Protein AF-A0A950ZWD3-F1 (afdb_monomer)

Solvent-accessible surface area (backbone atoms only — not comparable to full-atom values): 9192 Å² total; per-residue (Å²): 134,87,81,76,78,86,59,55,67,54,54,50,50,51,52,52,42,43,74,73,68,46,91,76,87,82,81,89,74,56,71,68,59,50,61,60,38,53,72,47,87,46,58,52,93,76,60,20,66,91,80,80,82,83,85,79,63,83,63,48,75,43,74,93,56,25,45,63,62,39,38,73,93,68,25,39,81,82,68,43,85,37,70,68,44,53,55,37,58,74,44,27,91,82,40,48,71,62,29,49,52,52,40,52,56,48,44,68,72,69,48,66,64,82,88,90,75,86,81,86,64,86,67,88,74,65,93,84,66,74,90,75,74,92,64,65,84,86,128

Structure (mmCIF, N/CA/C/O backbone):
data_AF-A0A950ZWD3-F1
#
_entry.id   AF-A0A950ZWD3-F1
#
loop_
_atom_site.group_PDB
_atom_site.id
_atom_site.type_symbol
_atom_site.label_atom_id
_atom_site.label_alt_id
_atom_site.label_comp_id
_atom_site.label_asym_id
_atom_site.label_entity_id
_atom_site.label_seq_id
_atom_site.pdbx_PDB_ins_code
_atom_site.Cartn_x
_atom_site.Cartn_y
_atom_site.Cartn_z
_atom_site.occupancy
_atom_site.B_iso_or_equiv
_atom_site.auth_seq_id
_atom_site.auth_comp_id
_atom_site.auth_asym_id
_atom_site.auth_atom_id
_atom_site.pdbx_PDB_model_num
ATOM 1 N N . MET A 1 1 ? -9.932 -6.169 -27.515 1.00 34.72 1 MET A N 1
ATOM 2 C CA . MET A 1 1 ? -10.419 -6.447 -26.142 1.00 34.72 1 MET A CA 1
ATOM 3 C C . MET A 1 1 ? -9.861 -5.379 -25.197 1.00 34.72 1 MET A C 1
ATOM 5 O O . MET A 1 1 ? -8.685 -5.426 -24.865 1.00 34.72 1 MET A O 1
ATOM 9 N N . LYS A 1 2 ? -10.641 -4.346 -24.845 1.00 33.62 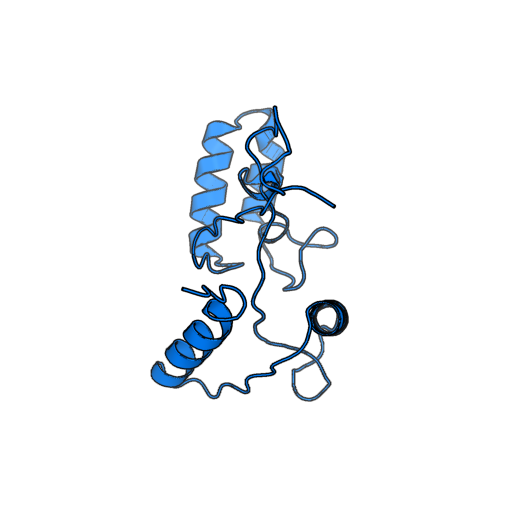2 LYS A N 1
ATOM 10 C CA . LYS A 1 2 ? -10.175 -3.235 -23.991 1.00 33.62 2 LYS A CA 1
ATOM 11 C C . LYS A 1 2 ? -10.141 -3.699 -22.528 1.00 33.62 2 LYS A C 1
ATOM 13 O O . LYS A 1 2 ? -11.165 -3.666 -21.855 1.00 33.62 2 LYS A O 1
ATOM 18 N N . ARG A 1 3 ? -8.988 -4.164 -22.039 1.00 40.78 3 ARG A N 1
ATOM 19 C CA . ARG A 1 3 ? -8.809 -4.496 -20.617 1.00 40.78 3 ARG A CA 1
ATOM 20 C C . ARG A 1 3 ? -8.676 -3.196 -19.819 1.00 40.78 3 ARG A C 1
ATOM 22 O O . ARG A 1 3 ? -7.610 -2.597 -19.768 1.00 40.78 3 ARG A O 1
ATOM 29 N N . ARG A 1 4 ? -9.788 -2.733 -19.242 1.00 36.88 4 ARG A N 1
ATOM 30 C CA . ARG A 1 4 ? -9.807 -1.674 -18.224 1.00 36.88 4 ARG A CA 1
ATOM 31 C C . ARG A 1 4 ? -9.312 -2.277 -16.902 1.00 36.88 4 ARG A C 1
ATOM 33 O O . ARG A 1 4 ? -10.097 -2.885 -16.190 1.00 36.88 4 ARG A O 1
ATOM 40 N N . THR A 1 5 ? -8.023 -2.163 -16.587 1.00 46.53 5 THR A N 1
ATOM 41 C CA . THR A 1 5 ? -7.428 -2.763 -15.368 1.00 46.53 5 THR A CA 1
ATOM 42 C C . THR A 1 5 ? -7.423 -1.862 -14.131 1.00 46.53 5 THR A C 1
ATOM 44 O O . THR A 1 5 ? -7.004 -2.300 -13.069 1.00 46.53 5 THR A O 1
ATOM 47 N N . PHE A 1 6 ? -7.950 -0.641 -14.207 1.00 48.59 6 PHE A N 1
ATOM 48 C CA . PHE A 1 6 ? -8.009 0.287 -13.071 1.00 48.59 6 PHE A CA 1
ATOM 49 C C . PHE A 1 6 ? -9.448 0.806 -12.940 1.00 48.59 6 PHE A C 1
ATOM 51 O O . PHE A 1 6 ? -9.753 1.855 -13.507 1.00 48.59 6 PHE A O 1
ATOM 58 N N . PRO A 1 7 ? -10.392 -0.019 -12.425 1.00 61.19 7 PRO A N 1
ATOM 59 C CA . PRO A 1 7 ? -10.682 -0.079 -10.980 1.00 61.19 7 PRO A CA 1
ATOM 60 C C . PRO A 1 7 ? -11.163 -1.464 -10.472 1.00 61.19 7 PRO A C 1
ATOM 62 O O . PRO A 1 7 ? -11.824 -1.554 -9.437 1.00 61.19 7 PRO A O 1
ATOM 65 N N . ALA A 1 8 ? -10.872 -2.553 -11.193 1.00 66.00 8 ALA A N 1
ATOM 66 C CA . ALA A 1 8 ? -11.448 -3.871 -10.901 1.00 66.00 8 ALA A CA 1
ATOM 67 C C . ALA A 1 8 ? -11.125 -4.384 -9.484 1.00 66.00 8 ALA A C 1
ATOM 69 O O . ALA A 1 8 ? -11.979 -4.992 -8.849 1.00 66.00 8 ALA A O 1
ATOM 70 N N . SER A 1 9 ? -9.928 -4.094 -8.966 1.00 79.38 9 SER A N 1
ATOM 71 C CA . SER A 1 9 ? -9.500 -4.500 -7.620 1.00 79.38 9 SER A CA 1
ATOM 72 C C . SER A 1 9 ? -10.321 -3.848 -6.507 1.00 79.38 9 SER A C 1
ATOM 74 O O . SER A 1 9 ? -10.690 -4.523 -5.552 1.00 79.38 9 SER A O 1
ATOM 76 N N . ALA A 1 10 ? -10.628 -2.553 -6.623 1.00 83.81 10 ALA A N 1
ATOM 77 C CA . ALA A 1 10 ? -11.405 -1.830 -5.619 1.00 83.81 10 ALA A CA 1
ATOM 78 C C . ALA A 1 10 ? -12.861 -2.313 -5.595 1.00 83.81 10 ALA A C 1
ATOM 80 O O . ALA A 1 10 ? -13.403 -2.567 -4.525 1.00 83.81 10 ALA A O 1
ATOM 81 N N . ILE A 1 11 ? -13.456 -2.512 -6.775 1.00 86.44 11 ILE A N 1
ATOM 82 C CA . ILE A 1 11 ? -14.822 -3.034 -6.905 1.00 86.44 11 ILE A CA 1
ATOM 83 C C . ILE A 1 11 ? -14.897 -4.467 -6.365 1.00 86.44 11 ILE A C 1
ATOM 85 O O . ILE A 1 11 ? -15.777 -4.773 -5.565 1.00 86.44 11 ILE A O 1
ATOM 89 N N . ALA A 1 12 ? -13.951 -5.333 -6.740 1.00 88.00 12 ALA A N 1
ATOM 90 C CA . ALA A 1 12 ? -13.894 -6.702 -6.235 1.00 88.00 12 ALA A CA 1
ATOM 91 C C . ALA A 1 12 ? -13.730 -6.742 -4.707 1.00 88.00 12 ALA A C 1
ATOM 93 O O . ALA A 1 12 ? -14.431 -7.498 -4.041 1.00 88.00 12 ALA A O 1
ATOM 94 N N . ALA A 1 13 ? -12.862 -5.896 -4.140 1.00 88.25 13 ALA A N 1
ATOM 95 C CA . ALA A 1 13 ? -12.698 -5.789 -2.692 1.00 88.25 13 ALA A CA 1
ATOM 96 C C . ALA A 1 13 ? -13.999 -5.354 -1.998 1.00 88.25 13 ALA A C 1
ATOM 98 O O . ALA A 1 13 ? -14.388 -5.965 -1.006 1.00 88.25 13 ALA A O 1
ATOM 99 N N . THR A 1 14 ? -14.708 -4.356 -2.538 1.00 90.50 14 THR A N 1
ATOM 100 C CA . THR A 1 14 ? -16.023 -3.938 -2.027 1.00 90.50 14 THR A CA 1
ATOM 101 C C . THR A 1 14 ? -17.024 -5.089 -2.039 1.00 90.50 14 THR A C 1
ATOM 103 O O . THR A 1 14 ? -17.664 -5.331 -1.020 1.00 90.50 14 THR A O 1
ATOM 106 N N . MET A 1 15 ? -17.129 -5.827 -3.148 1.00 91.69 15 MET A N 1
ATOM 107 C CA . MET A 1 15 ? -18.057 -6.958 -3.262 1.00 91.69 15 MET A CA 1
ATOM 108 C C . MET A 1 15 ? -17.746 -8.061 -2.244 1.00 91.69 15 MET A C 1
ATOM 110 O O . MET A 1 15 ? -18.656 -8.559 -1.587 1.00 91.69 15 MET A O 1
ATOM 114 N N . ILE A 1 16 ? -16.468 -8.412 -2.075 1.00 92.94 16 ILE A N 1
ATOM 115 C CA . ILE A 1 16 ? -16.035 -9.432 -1.110 1.00 92.94 16 ILE A CA 1
ATOM 116 C C . ILE A 1 16 ? -16.347 -8.991 0.324 1.00 92.94 16 ILE A C 1
ATOM 118 O O . ILE A 1 16 ? -16.867 -9.780 1.108 1.00 92.94 16 ILE A O 1
ATOM 122 N N . LEU A 1 17 ? -16.075 -7.730 0.670 1.00 93.62 17 LEU A N 1
ATOM 123 C CA . LEU A 1 17 ? -16.373 -7.194 2.000 1.00 93.62 17 LEU A CA 1
ATOM 124 C C . LEU A 1 17 ? -17.882 -7.164 2.276 1.00 93.62 17 LEU A C 1
ATOM 126 O O . LEU A 1 17 ? -18.314 -7.560 3.354 1.00 93.62 17 LEU A O 1
ATOM 130 N N . GLN A 1 18 ? -18.695 -6.761 1.299 1.00 95.00 18 GLN A N 1
ATOM 131 C CA . GLN A 1 18 ? -20.154 -6.802 1.422 1.00 95.00 18 GLN A CA 1
ATOM 132 C C . GLN A 1 18 ? -20.663 -8.239 1.598 1.00 95.00 18 GLN A C 1
ATOM 134 O O . GLN A 1 18 ? -21.498 -8.490 2.464 1.00 95.00 18 GLN A O 1
ATOM 139 N N . GLN A 1 19 ? -20.122 -9.199 0.843 1.00 95.81 19 GLN A N 1
ATOM 140 C CA . GLN A 1 19 ? -20.465 -10.617 0.985 1.00 95.81 19 GLN A CA 1
ATOM 141 C C . GLN A 1 19 ? -20.046 -11.190 2.348 1.00 95.81 19 GLN A C 1
ATOM 143 O O . GLN A 1 19 ? -20.733 -12.053 2.888 1.00 95.81 19 GLN A O 1
ATOM 148 N N . ALA A 1 20 ? -18.955 -10.687 2.927 1.00 96.12 20 ALA A N 1
ATOM 149 C CA . ALA A 1 20 ? -18.522 -11.014 4.282 1.00 96.12 20 ALA A CA 1
ATOM 150 C C . ALA A 1 20 ? -19.352 -10.315 5.384 1.00 96.12 20 ALA A C 1
ATOM 152 O O . ALA A 1 20 ? -19.081 -10.518 6.565 1.00 96.12 20 ALA A O 1
ATOM 153 N N . GLY A 1 21 ? -20.360 -9.511 5.021 1.00 96.25 21 GLY A N 1
ATOM 154 C CA . GLY A 1 21 ? -21.292 -8.873 5.955 1.00 96.25 21 GLY A CA 1
ATOM 155 C C . GLY A 1 21 ? -20.890 -7.473 6.425 1.00 96.25 21 GLY A C 1
ATOM 156 O O . GLY A 1 21 ? -21.525 -6.933 7.330 1.00 96.25 21 GLY A O 1
ATOM 157 N N . PHE A 1 22 ? -19.861 -6.858 5.836 1.00 95.75 22 PHE A N 1
ATOM 158 C CA . PHE A 1 22 ? -19.491 -5.481 6.166 1.00 95.75 22 PHE A CA 1
ATOM 159 C C . PHE A 1 22 ? -20.446 -4.470 5.519 1.00 95.75 22 PHE A C 1
ATOM 161 O O . PHE A 1 22 ? -20.820 -4.597 4.352 1.00 95.75 22 PHE A O 1
ATOM 168 N N . ASN A 1 23 ? -20.768 -3.398 6.249 1.00 94.12 23 ASN A N 1
ATOM 169 C CA . ASN A 1 23 ? -21.408 -2.220 5.669 1.00 94.12 23 ASN A CA 1
ATOM 170 C C . ASN A 1 23 ? -20.348 -1.354 4.968 1.00 94.12 23 ASN A C 1
ATOM 172 O O . ASN A 1 23 ? -19.555 -0.686 5.632 1.00 94.12 23 ASN A O 1
ATOM 176 N N . VAL A 1 24 ? -20.309 -1.397 3.634 1.00 93.06 24 VAL A N 1
ATOM 177 C CA . VAL A 1 24 ? -19.276 -0.725 2.830 1.00 93.06 24 VAL A CA 1
ATOM 178 C C . VAL A 1 24 ? -19.870 0.448 2.057 1.00 93.06 24 VAL A C 1
ATOM 180 O O . VAL A 1 24 ? -20.665 0.245 1.141 1.00 93.06 24 VAL A O 1
ATOM 183 N N . ASP A 1 25 ? -19.413 1.659 2.377 1.00 92.38 25 ASP A N 1
ATOM 184 C CA . ASP A 1 25 ? -19.638 2.863 1.572 1.00 92.38 25 ASP A CA 1
ATOM 185 C C . ASP A 1 25 ? -18.517 3.012 0.530 1.00 92.38 25 ASP A C 1
ATOM 187 O O . ASP A 1 25 ? -17.368 3.330 0.859 1.00 92.38 25 ASP A O 1
ATOM 191 N N . TYR A 1 26 ? -18.826 2.708 -0.733 1.00 91.19 26 TYR A N 1
ATOM 192 C CA . TYR A 1 26 ? -17.851 2.761 -1.820 1.00 91.19 26 TYR A CA 1
ATOM 193 C C . TYR A 1 26 ? -17.796 4.148 -2.460 1.00 91.19 26 TYR A C 1
ATOM 195 O O . TYR A 1 26 ? -18.714 4.570 -3.161 1.00 91.19 26 TYR A O 1
ATOM 203 N N . VAL A 1 27 ? -16.655 4.820 -2.298 1.00 89.88 27 VAL A N 1
ATOM 204 C CA . VAL A 1 27 ? -16.407 6.137 -2.892 1.00 89.88 27 VAL A CA 1
ATOM 205 C C . VAL A 1 27 ? -15.538 6.004 -4.141 1.00 89.88 27 VAL A C 1
ATOM 207 O O . VAL A 1 27 ? -14.320 5.828 -4.060 1.00 89.88 27 VAL A O 1
ATOM 210 N N . ALA A 1 28 ? -16.164 6.129 -5.311 1.00 89.88 28 ALA A N 1
ATOM 211 C CA . ALA A 1 28 ? -15.472 6.191 -6.595 1.00 89.88 28 ALA A CA 1
ATOM 212 C C . ALA A 1 28 ? -14.976 7.620 -6.869 1.00 89.88 28 ALA A C 1
ATOM 214 O O . ALA A 1 28 ? -15.765 8.521 -7.144 1.00 89.88 28 ALA A O 1
ATOM 215 N N . THR A 1 29 ? -13.663 7.838 -6.803 1.00 89.38 29 THR A N 1
ATOM 216 C CA . THR A 1 29 ? -13.048 9.144 -7.086 1.00 89.38 29 THR A CA 1
ATOM 217 C C . THR A 1 29 ? -11.664 8.988 -7.721 1.00 89.38 29 THR A C 1
ATOM 219 O O . THR A 1 29 ? -11.146 7.876 -7.849 1.00 89.38 29 THR A O 1
ATOM 222 N N . ASP A 1 30 ? -11.072 10.093 -8.167 1.00 89.50 30 ASP A N 1
ATOM 223 C CA . ASP A 1 30 ? -9.758 10.107 -8.799 1.00 89.50 30 ASP A CA 1
ATOM 224 C C . ASP A 1 30 ? -8.608 9.986 -7.775 1.00 89.50 30 ASP A C 1
ATOM 226 O O . ASP A 1 30 ? -8.750 10.231 -6.573 1.00 89.50 30 ASP A O 1
ATOM 230 N N . ARG A 1 31 ? -7.417 9.616 -8.259 1.00 84.19 31 ARG A N 1
ATOM 231 C CA . ARG A 1 31 ? -6.243 9.339 -7.414 1.00 84.19 31 ARG A CA 1
ATOM 232 C C . ARG A 1 31 ? -5.715 10.575 -6.675 1.00 84.19 31 ARG A C 1
ATOM 234 O O . ARG A 1 31 ? -5.149 10.414 -5.593 1.00 84.19 31 ARG A O 1
ATOM 241 N N . ARG A 1 32 ? -5.887 11.787 -7.217 1.00 88.31 32 ARG A N 1
ATOM 242 C CA . ARG A 1 32 ? -5.487 13.032 -6.540 1.00 88.31 32 ARG A CA 1
ATOM 243 C C . ARG A 1 32 ? -6.399 13.281 -5.344 1.00 88.31 32 ARG A C 1
ATOM 245 O O . ARG A 1 32 ? -5.888 13.541 -4.257 1.00 88.31 32 ARG A O 1
ATOM 252 N N . THR A 1 33 ? -7.709 13.119 -5.517 1.00 91.06 33 THR A N 1
ATOM 253 C CA . THR A 1 33 ? -8.685 13.244 -4.424 1.00 91.06 33 THR A CA 1
ATOM 254 C C . THR A 1 33 ? -8.441 12.201 -3.330 1.00 91.06 33 THR A C 1
ATOM 256 O O . THR A 1 33 ? -8.386 12.552 -2.151 1.00 91.06 33 THR A O 1
ATOM 259 N N . VAL A 1 34 ? -8.166 10.936 -3.692 1.00 90.50 34 VAL A N 1
ATOM 260 C CA . VAL A 1 34 ? -7.730 9.909 -2.718 1.00 90.50 34 VAL A CA 1
ATOM 261 C C . VAL A 1 34 ? -6.448 10.337 -1.998 1.00 90.50 34 VAL A C 1
ATOM 263 O O . VAL A 1 34 ? -6.344 10.193 -0.782 1.00 90.50 34 VAL A O 1
ATOM 266 N N . GLY A 1 35 ? -5.474 10.882 -2.733 1.00 89.44 35 GLY A N 1
ATOM 267 C CA . GLY A 1 35 ? -4.200 11.349 -2.193 1.00 89.44 35 GLY A CA 1
ATOM 268 C C . GLY A 1 35 ? -4.338 12.450 -1.140 1.00 89.44 35 GLY A C 1
ATOM 269 O O . GLY A 1 35 ? -3.586 12.439 -0.169 1.00 89.44 35 GLY A O 1
ATOM 270 N N . GLN A 1 36 ? -5.306 13.354 -1.303 1.00 90.56 36 GLN A N 1
ATOM 271 C CA . GLN A 1 36 ? -5.631 14.386 -0.315 1.00 90.56 36 GLN A CA 1
ATOM 272 C C . GLN A 1 36 ? -6.414 13.810 0.865 1.00 90.56 36 GLN A C 1
ATOM 274 O O . GLN A 1 36 ? -6.066 14.070 2.010 1.00 90.56 36 GLN A O 1
ATOM 279 N N . ARG A 1 37 ? -7.433 12.984 0.606 1.00 91.06 37 ARG A N 1
ATOM 280 C CA . ARG A 1 37 ? -8.273 12.399 1.659 1.00 91.06 37 ARG A CA 1
ATOM 281 C C . ARG A 1 37 ? -7.481 11.499 2.605 1.00 91.06 37 ARG A C 1
ATOM 283 O O . ARG A 1 37 ? -7.713 11.516 3.811 1.00 91.06 37 ARG A O 1
ATOM 290 N N . ARG A 1 38 ? -6.520 10.736 2.070 1.00 90.25 38 ARG A N 1
ATOM 291 C CA . ARG A 1 38 ? -5.766 9.752 2.855 1.00 90.25 38 ARG A CA 1
ATOM 292 C C . ARG A 1 38 ? -4.864 10.362 3.936 1.00 90.25 38 ARG A C 1
ATOM 294 O O . ARG A 1 38 ? -4.381 9.631 4.792 1.00 90.25 38 ARG A O 1
ATOM 301 N N . THR A 1 39 ? -4.619 11.674 3.914 1.00 89.25 39 THR A N 1
ATOM 302 C CA . THR A 1 39 ? -3.831 12.352 4.957 1.00 89.25 39 THR A CA 1
ATOM 303 C C . THR A 1 39 ? -4.632 12.593 6.238 1.00 89.25 39 THR A C 1
ATOM 305 O O . THR A 1 39 ? -4.026 12.714 7.303 1.00 89.25 39 THR A O 1
ATOM 308 N N . SER A 1 40 ? -5.970 12.627 6.163 1.00 89.94 40 SER A N 1
ATOM 309 C CA . SER A 1 40 ? -6.830 12.814 7.335 1.00 89.94 40 SER A CA 1
ATOM 310 C C . SER A 1 40 ? -6.884 11.544 8.186 1.00 89.94 40 SER A C 1
ATOM 312 O O . SER A 1 40 ? -7.135 10.450 7.675 1.00 89.94 40 SER A O 1
ATOM 314 N N . LYS A 1 41 ? -6.672 11.724 9.496 1.00 88.88 41 LYS A N 1
ATOM 315 C CA . LYS A 1 41 ? -6.833 10.704 10.547 1.00 88.88 41 LYS A CA 1
ATOM 316 C C . LYS A 1 41 ? -8.220 10.731 11.194 1.00 88.88 41 LYS A C 1
ATOM 318 O O . LYS A 1 41 ? -8.445 10.027 12.175 1.00 88.88 41 LYS A O 1
ATOM 323 N N . ASP A 1 42 ? -9.115 11.584 10.706 1.00 91.38 42 ASP A N 1
ATOM 324 C CA . ASP A 1 42 ? -10.446 11.721 11.281 1.00 91.38 42 ASP A CA 1
ATOM 325 C C . ASP A 1 42 ? -11.300 10.472 11.011 1.00 91.38 42 ASP A C 1
ATOM 327 O O . ASP A 1 42 ? -10.988 9.665 10.132 1.00 91.38 42 ASP A O 1
ATOM 331 N N . PRO A 1 43 ? -12.420 10.291 11.729 1.00 89.44 43 PRO A N 1
ATOM 332 C CA . PRO A 1 43 ? -13.410 9.284 11.371 1.00 89.44 43 PRO A CA 1
ATOM 333 C C . PRO A 1 43 ? -13.967 9.507 9.958 1.00 89.44 43 PRO A C 1
ATOM 335 O O . PRO A 1 43 ? -14.056 10.643 9.485 1.00 89.44 43 PRO A O 1
ATOM 338 N N . ALA A 1 44 ? -14.439 8.439 9.307 1.00 87.62 44 ALA A N 1
ATOM 339 C CA . ALA A 1 44 ? -14.983 8.512 7.946 1.00 87.62 44 ALA A CA 1
ATOM 340 C C . ALA A 1 44 ? -16.104 9.557 7.783 1.00 87.62 44 ALA A C 1
ATOM 342 O O . ALA A 1 44 ? -16.141 10.263 6.777 1.00 87.62 44 ALA A O 1
ATOM 343 N N . VAL A 1 45 ? -16.946 9.733 8.808 1.00 87.81 45 VAL A N 1
ATOM 344 C CA . VAL A 1 45 ? -18.052 10.713 8.833 1.00 87.81 45 VAL A CA 1
ATOM 345 C C . VAL A 1 45 ? -17.562 12.169 8.739 1.00 87.81 45 VAL A C 1
ATOM 347 O O . VAL A 1 45 ? -18.310 13.049 8.328 1.00 87.81 45 VAL A O 1
ATOM 350 N N . LYS A 1 46 ? -16.298 12.438 9.088 1.00 90.75 46 LYS A N 1
ATOM 351 C CA . LYS A 1 46 ? -15.658 13.764 9.024 1.00 90.75 46 LYS A CA 1
ATOM 352 C C . LYS A 1 46 ? -14.683 13.902 7.848 1.00 90.75 46 LYS A C 1
ATOM 354 O O . LYS A 1 46 ? -13.819 14.769 7.859 1.00 90.75 46 LYS A O 1
ATOM 359 N N . GLY A 1 47 ? -14.804 13.045 6.834 1.00 85.62 47 GLY A N 1
ATOM 360 C CA . GLY A 1 47 ? -13.932 13.067 5.656 1.00 85.62 47 GLY A CA 1
ATOM 361 C C . GLY A 1 47 ? -12.707 12.157 5.755 1.00 85.62 47 GLY A C 1
ATOM 362 O O . GLY A 1 47 ? -11.939 12.077 4.798 1.00 85.62 47 GLY A O 1
ATOM 363 N N . GLY A 1 48 ? -12.554 11.409 6.850 1.00 90.81 48 GLY A N 1
ATOM 364 C CA . GLY A 1 48 ? -11.564 10.342 6.952 1.00 90.81 48 GLY A CA 1
ATOM 365 C C . GLY A 1 48 ? -11.884 9.127 6.083 1.00 90.81 48 GLY A C 1
ATOM 366 O O . GLY A 1 48 ? -12.739 9.166 5.189 1.00 90.81 48 GLY A O 1
ATOM 367 N N . TRP A 1 49 ? -11.201 8.019 6.343 1.00 92.81 49 TRP A N 1
ATOM 368 C CA . TRP A 1 49 ? -11.301 6.796 5.549 1.00 92.81 49 TRP A CA 1
ATOM 369 C C . TRP A 1 49 ? -10.937 5.564 6.388 1.00 92.81 49 TRP A C 1
ATOM 371 O O . TRP A 1 49 ? -10.282 5.676 7.421 1.00 92.81 49 TRP A O 1
ATOM 381 N N . HIS A 1 50 ? -11.369 4.387 5.929 1.00 90.69 50 HIS A N 1
ATOM 382 C CA . HIS A 1 50 ? -11.034 3.100 6.553 1.00 90.69 50 HIS A CA 1
ATOM 383 C C . HIS A 1 50 ? -10.149 2.239 5.654 1.00 90.69 50 HIS A C 1
ATOM 385 O O . HIS A 1 50 ? -9.186 1.639 6.116 1.00 90.69 50 HIS A O 1
ATOM 391 N N . LEU A 1 51 ? -10.463 2.194 4.357 1.00 90.31 51 LEU A N 1
ATOM 392 C CA . LEU A 1 51 ? -9.759 1.391 3.364 1.00 90.31 51 LEU A CA 1
ATOM 393 C C . LEU A 1 51 ? -9.610 2.197 2.074 1.00 90.31 51 LEU A C 1
ATOM 395 O O . LEU A 1 51 ? -10.515 2.933 1.682 1.00 90.31 51 LEU A O 1
ATOM 399 N N . TY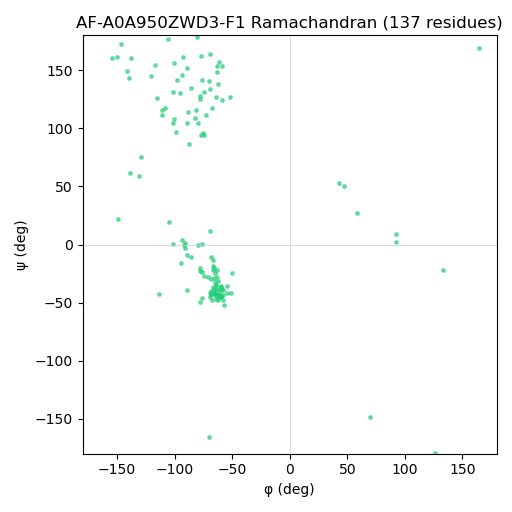R A 1 52 ? -8.479 2.036 1.393 1.00 89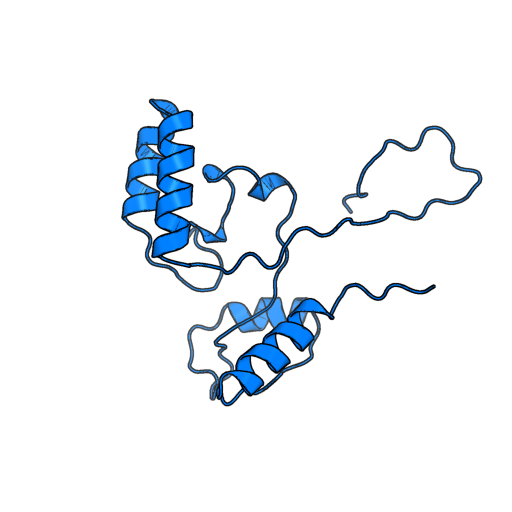.81 52 TYR A N 1
ATOM 400 C CA . TYR A 1 52 ? -8.282 2.541 0.037 1.00 89.81 52 TYR A CA 1
ATOM 401 C C . TYR A 1 52 ? -7.474 1.538 -0.774 1.00 89.81 52 TYR A C 1
ATOM 403 O O . TYR A 1 52 ? -6.632 0.812 -0.248 1.00 89.81 52 TYR A O 1
ATOM 411 N N . ASN A 1 53 ? -7.727 1.502 -2.079 1.00 87.94 53 ASN A N 1
ATOM 412 C CA . ASN A 1 53 ? -6.922 0.705 -2.985 1.00 87.94 53 ASN A CA 1
ATOM 413 C C . ASN A 1 53 ? -5.692 1.501 -3.428 1.00 87.94 53 ASN A C 1
ATOM 415 O O . ASN A 1 53 ? -5.793 2.669 -3.813 1.00 87.94 53 ASN A O 1
ATOM 419 N N . ASN A 1 54 ? -4.532 0.852 -3.413 1.00 84.75 54 ASN A N 1
ATOM 420 C CA . ASN A 1 54 ? -3.302 1.422 -3.928 1.00 84.75 54 ASN A CA 1
ATOM 421 C C . ASN A 1 54 ? -2.515 0.385 -4.732 1.00 84.75 54 ASN A C 1
ATOM 423 O O . ASN A 1 54 ? -2.700 -0.818 -4.582 1.00 84.75 54 ASN A O 1
ATOM 427 N N . PHE A 1 55 ? -1.606 0.884 -5.562 1.00 82.12 55 PHE A N 1
ATOM 428 C CA . PHE A 1 55 ? -0.539 0.106 -6.169 1.00 82.12 55 PHE A CA 1
ATOM 429 C C . PHE A 1 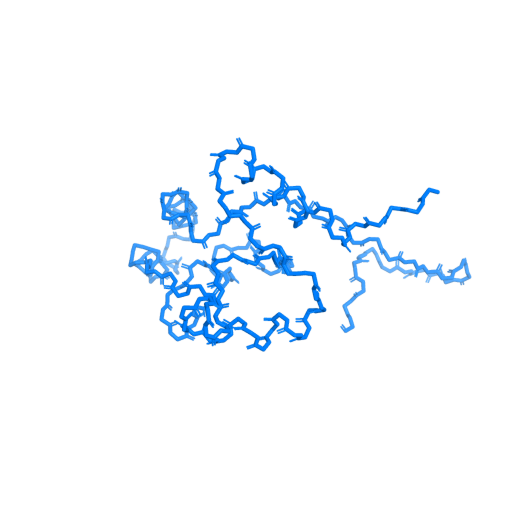55 ? 0.799 0.711 -5.749 1.00 82.12 55 PHE A C 1
ATOM 431 O O . PHE A 1 55 ? 0.917 1.931 -5.581 1.00 82.12 55 PHE A O 1
ATOM 438 N N . THR A 1 56 ? 1.793 -0.145 -5.564 1.00 77.81 56 THR A N 1
ATOM 439 C CA . THR A 1 56 ? 3.182 0.233 -5.315 1.00 77.81 56 THR A CA 1
ATOM 440 C C . THR A 1 56 ? 3.992 0.100 -6.600 1.00 77.81 56 THR A C 1
ATOM 442 O O . THR A 1 56 ? 3.597 -0.589 -7.545 1.00 77.81 56 THR A O 1
ATOM 445 N N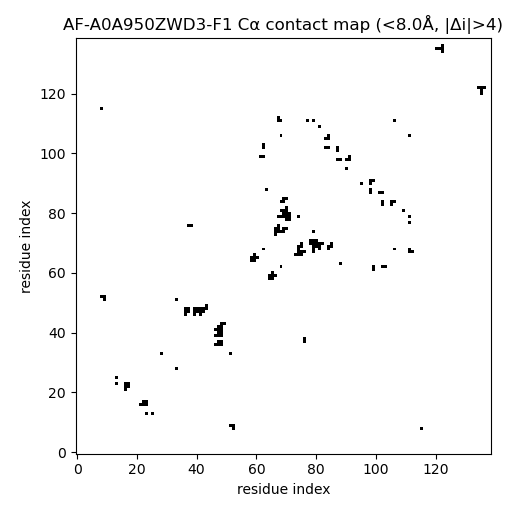 . ASP A 1 57 ? 5.096 0.833 -6.680 1.00 75.44 57 ASP A N 1
ATOM 446 C CA . ASP A 1 57 ? 6.038 0.706 -7.784 1.00 75.44 57 ASP A CA 1
ATOM 447 C C . ASP A 1 57 ? 6.973 -0.504 -7.588 1.00 75.44 57 ASP A C 1
ATOM 449 O O . ASP A 1 57 ? 6.902 -1.239 -6.602 1.00 75.44 57 ASP A O 1
ATOM 453 N N . GLY A 1 58 ? 7.863 -0.723 -8.557 1.00 69.50 58 GLY A N 1
ATOM 454 C CA . GLY A 1 58 ? 8.816 -1.832 -8.519 1.00 69.50 58 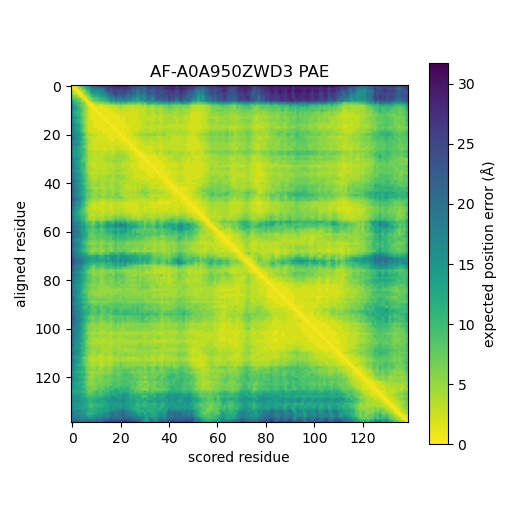GLY A CA 1
ATOM 455 C C . GLY A 1 58 ? 9.894 -1.713 -7.437 1.00 69.50 58 GLY A C 1
ATOM 456 O O . GLY A 1 58 ? 10.598 -2.700 -7.212 1.00 69.50 58 GLY A O 1
ATOM 457 N N . MET A 1 59 ? 10.034 -0.557 -6.777 1.00 69.12 59 MET A N 1
ATOM 458 C CA . MET A 1 59 ? 10.962 -0.382 -5.658 1.00 69.12 59 MET A CA 1
ATOM 459 C C . MET A 1 59 ? 10.427 -1.055 -4.406 1.00 69.12 59 MET A C 1
ATOM 461 O O . MET A 1 59 ? 11.220 -1.573 -3.637 1.00 69.12 59 MET A O 1
ATOM 465 N N . ALA A 1 60 ? 9.113 -1.200 -4.247 1.00 75.25 60 ALA A N 1
ATOM 466 C CA . ALA A 1 60 ? 8.510 -1.930 -3.131 1.00 75.25 60 ALA A CA 1
ATOM 467 C C . ALA A 1 60 ? 8.735 -3.462 -3.175 1.00 75.25 60 ALA A C 1
ATOM 469 O O . ALA A 1 60 ? 8.099 -4.197 -2.430 1.00 75.25 60 ALA A O 1
ATOM 470 N N . ARG A 1 61 ? 9.615 -3.978 -4.045 1.00 75.06 61 ARG A N 1
ATOM 471 C CA . ARG A 1 61 ? 9.949 -5.413 -4.102 1.00 75.06 61 ARG A CA 1
ATOM 472 C C . ARG A 1 61 ? 10.870 -5.871 -2.973 1.00 75.06 61 ARG A C 1
ATOM 474 O O . ARG A 1 61 ? 10.865 -7.055 -2.655 1.00 75.06 61 ARG A O 1
ATOM 481 N N . ALA A 1 62 ? 11.643 -4.963 -2.380 1.00 80.88 62 ALA A N 1
ATOM 482 C CA . ALA A 1 62 ? 12.437 -5.263 -1.197 1.00 80.88 62 ALA A CA 1
ATOM 483 C C . ALA A 1 62 ? 11.691 -4.804 0.071 1.00 80.88 62 ALA A C 1
ATOM 485 O O . ALA A 1 62 ? 11.086 -3.729 0.057 1.00 80.88 62 ALA A O 1
ATOM 486 N N . PRO A 1 63 ? 11.749 -5.568 1.181 1.00 81.38 63 PRO A N 1
ATOM 487 C CA . PRO A 1 63 ? 11.103 -5.180 2.437 1.00 81.38 63 PRO A CA 1
ATOM 488 C C . PRO A 1 63 ? 11.522 -3.782 2.919 1.00 81.38 63 PRO A C 1
ATOM 490 O O . PRO A 1 63 ? 10.676 -2.970 3.289 1.00 81.38 63 PRO A O 1
ATOM 493 N N . MET A 1 64 ? 12.814 -3.458 2.801 1.00 82.44 64 MET A N 1
ATOM 494 C CA . MET A 1 64 ? 13.376 -2.174 3.242 1.00 82.44 64 MET A CA 1
ATOM 495 C C . MET A 1 64 ? 12.858 -0.955 2.477 1.00 82.44 64 MET A C 1
ATOM 497 O O . MET A 1 64 ? 12.869 0.157 2.984 1.00 82.44 64 MET A O 1
ATOM 501 N N . THR A 1 65 ? 12.396 -1.124 1.247 1.00 82.31 65 THR A N 1
ATOM 502 C CA . THR A 1 65 ? 11.892 -0.017 0.421 1.00 82.31 65 THR A CA 1
ATOM 503 C C . THR A 1 65 ? 10.365 0.027 0.398 1.00 82.31 65 THR A C 1
ATOM 505 O O . THR A 1 65 ? 9.768 0.893 -0.243 1.00 82.31 65 THR A O 1
ATOM 508 N N . HIS A 1 66 ? 9.697 -0.886 1.108 1.00 84.88 66 HIS A N 1
ATOM 509 C CA . HIS A 1 66 ? 8.247 -0.999 1.104 1.00 84.88 66 HIS A CA 1
ATOM 510 C C . HIS A 1 66 ? 7.599 -0.091 2.160 1.00 84.88 66 HIS A C 1
ATOM 512 O O . HIS A 1 66 ? 7.257 -0.543 3.249 1.00 84.88 66 HIS A O 1
ATOM 518 N N . ALA A 1 67 ? 7.335 1.175 1.820 1.00 81.31 67 ALA A N 1
ATOM 519 C CA . ALA A 1 67 ? 6.818 2.208 2.739 1.00 81.31 67 ALA A CA 1
ATOM 520 C C . ALA A 1 67 ? 5.571 1.829 3.580 1.00 81.31 67 ALA A C 1
ATOM 522 O O . ALA A 1 67 ? 5.355 2.392 4.648 1.00 81.31 67 ALA A O 1
ATOM 523 N N . HIS A 1 68 ? 4.747 0.869 3.137 1.00 82.19 68 HIS A N 1
ATOM 524 C CA . HIS A 1 68 ? 3.583 0.391 3.912 1.00 82.19 68 HIS A CA 1
ATOM 525 C C . HIS A 1 68 ? 3.922 -0.613 5.027 1.00 82.19 68 HIS A C 1
ATOM 527 O O . HIS A 1 68 ? 3.012 -1.086 5.695 1.00 82.19 68 HIS A O 1
ATOM 533 N N . LEU A 1 69 ? 5.193 -0.982 5.211 1.00 84.12 69 LEU A N 1
ATOM 534 C CA . LEU A 1 69 ? 5.650 -1.812 6.337 1.00 84.12 69 LEU A CA 1
ATOM 535 C C . LEU A 1 69 ? 6.156 -0.976 7.524 1.00 84.12 69 LEU A C 1
ATOM 537 O O . LEU A 1 69 ? 6.301 -1.490 8.632 1.00 84.12 69 LEU A O 1
ATOM 541 N N . TRP A 1 70 ? 6.428 0.306 7.289 1.00 81.19 70 TRP A N 1
ATOM 542 C CA . TRP A 1 70 ? 7.082 1.201 8.239 1.00 81.19 70 TRP A CA 1
ATOM 543 C C . TRP A 1 70 ? 6.067 1.897 9.144 1.00 81.19 70 TRP A C 1
ATOM 545 O O . TRP A 1 70 ? 4.939 2.157 8.720 1.00 81.19 70 TRP A O 1
ATOM 555 N N . ALA A 1 71 ? 6.492 2.257 10.356 1.00 82.00 71 ALA A N 1
ATOM 556 C CA . ALA A 1 71 ? 5.716 3.055 11.298 1.00 82.00 71 ALA A CA 1
ATOM 557 C C . ALA A 1 71 ? 6.244 4.504 11.406 1.00 82.00 71 ALA A C 1
ATOM 559 O O . ALA A 1 71 ? 7.203 4.918 10.748 1.00 82.00 71 ALA A O 1
ATOM 560 N N . GLY A 1 72 ? 5.552 5.324 12.203 1.00 74.56 72 GLY A N 1
ATOM 561 C CA . GLY A 1 72 ? 5.967 6.699 12.496 1.00 74.56 72 GLY A CA 1
ATOM 562 C C . GLY A 1 72 ? 5.856 7.667 11.310 1.00 74.56 72 GLY A C 1
ATOM 563 O O . GLY A 1 72 ? 4.955 7.564 10.479 1.00 74.56 72 GLY A O 1
ATOM 564 N N . ALA A 1 73 ? 6.752 8.659 11.258 1.00 67.81 73 ALA A N 1
ATOM 565 C CA . ALA A 1 73 ? 6.733 9.728 10.249 1.00 67.81 73 ALA A CA 1
ATOM 566 C C . ALA A 1 73 ? 7.023 9.235 8.818 1.00 67.81 73 ALA A C 1
ATOM 568 O O . ALA A 1 73 ? 6.619 9.884 7.856 1.00 67.81 73 ALA A O 1
ATOM 569 N N . ASN A 1 74 ? 7.679 8.079 8.689 1.00 66.56 74 ASN A N 1
ATOM 570 C CA . ASN A 1 74 ? 8.009 7.453 7.407 1.00 66.56 74 ASN A CA 1
ATOM 571 C C . ASN A 1 74 ? 6.918 6.486 6.919 1.00 66.56 74 ASN A C 1
ATOM 573 O O . ASN A 1 74 ? 7.038 5.920 5.832 1.00 66.56 74 ASN A O 1
ATOM 577 N N . ALA A 1 75 ? 5.860 6.284 7.709 1.00 74.88 75 ALA A N 1
ATOM 578 C CA . ALA A 1 75 ? 4.781 5.380 7.359 1.00 74.88 75 ALA A CA 1
ATOM 579 C C . ALA A 1 75 ? 3.937 5.920 6.204 1.00 74.88 75 ALA A C 1
ATOM 581 O O . ALA A 1 75 ? 3.563 7.098 6.156 1.00 74.88 75 ALA A O 1
ATOM 582 N N . ALA A 1 76 ? 3.535 5.018 5.313 1.00 78.25 76 ALA A N 1
ATOM 583 C CA . ALA A 1 76 ? 2.451 5.311 4.393 1.00 78.25 76 ALA A CA 1
ATOM 584 C C . ALA A 1 76 ? 1.130 5.603 5.153 1.00 78.25 76 ALA A C 1
ATOM 586 O O . ALA A 1 76 ? 0.944 5.169 6.297 1.00 78.25 76 ALA A O 1
ATOM 587 N N . PRO A 1 77 ? 0.178 6.322 4.526 1.00 85.00 77 PRO A N 1
ATOM 588 C CA . PRO A 1 77 ? -1.148 6.544 5.098 1.00 85.00 77 PRO A CA 1
ATOM 589 C C . PRO A 1 77 ? -1.815 5.232 5.523 1.00 85.00 77 PRO A C 1
ATOM 591 O O . PRO A 1 77 ? -1.909 4.306 4.716 1.00 85.00 77 PRO A O 1
ATOM 594 N N . GLY A 1 78 ? -2.267 5.184 6.779 1.00 82.94 78 GLY A N 1
ATOM 595 C CA . GLY A 1 78 ? -2.699 3.968 7.482 1.00 82.94 78 GLY A CA 1
ATOM 596 C C . GLY A 1 78 ? -2.099 3.857 8.886 1.00 82.94 78 GLY A C 1
ATOM 597 O O . GLY A 1 78 ? -2.690 3.222 9.750 1.00 82.94 78 GLY A O 1
ATOM 598 N N . TRP A 1 79 ? -0.977 4.547 9.130 1.00 84.12 79 TRP A N 1
ATOM 599 C CA . TRP A 1 79 ? -0.324 4.673 10.444 1.00 84.12 79 TRP A CA 1
ATOM 600 C C . TRP A 1 79 ? -0.169 3.340 11.197 1.00 84.12 79 TRP A C 1
ATOM 602 O O . TRP A 1 79 ? -0.555 3.258 12.368 1.00 84.12 79 TRP A O 1
ATOM 612 N N . PRO A 1 80 ? 0.383 2.295 10.550 1.00 82.44 80 PRO A N 1
ATOM 613 C CA . PRO A 1 80 ? 0.622 1.029 11.219 1.00 82.44 80 PRO A CA 1
ATOM 614 C C . PRO A 1 80 ? 1.640 1.210 12.354 1.00 82.44 80 PRO A C 1
ATOM 616 O O . PRO A 1 80 ? 2.479 2.115 12.339 1.00 82.44 80 PRO A O 1
ATOM 619 N N . LYS A 1 81 ? 1.556 0.334 13.354 1.00 85.31 81 LYS A N 1
ATOM 620 C CA . LYS A 1 81 ? 2.548 0.213 14.426 1.00 85.31 81 LYS A CA 1
ATOM 621 C C . LYS A 1 81 ? 3.270 -1.115 14.232 1.00 85.31 81 LYS A C 1
ATOM 623 O O . LYS A 1 81 ? 2.647 -2.153 14.413 1.00 85.31 81 LYS A O 1
ATOM 628 N N . THR A 1 82 ? 4.546 -1.078 13.861 1.00 87.19 82 THR A N 1
ATOM 629 C CA . THR A 1 82 ? 5.308 -2.269 13.445 1.00 87.19 82 THR A CA 1
ATOM 630 C C . THR A 1 82 ? 6.663 -2.373 14.166 1.00 87.19 82 THR A C 1
ATOM 632 O O . THR A 1 82 ? 7.708 -2.421 13.519 1.00 87.19 82 THR A O 1
ATOM 635 N N . PRO A 1 83 ? 6.685 -2.444 15.514 1.00 89.06 83 PRO A N 1
ATOM 636 C CA . PRO A 1 83 ? 7.928 -2.381 16.297 1.00 89.06 83 PRO A CA 1
ATOM 637 C C . PRO A 1 83 ? 8.924 -3.496 15.943 1.00 89.06 83 PRO A C 1
ATOM 639 O O . PRO A 1 83 ? 10.119 -3.253 15.830 1.00 89.06 83 PRO A O 1
ATOM 642 N N . ARG A 1 84 ? 8.433 -4.713 15.675 1.00 90.62 84 ARG A N 1
ATOM 643 C CA . ARG A 1 84 ? 9.275 -5.846 15.256 1.00 90.62 84 ARG A CA 1
ATOM 644 C C . ARG A 1 84 ? 9.928 -5.629 13.892 1.00 90.62 84 ARG A C 1
ATOM 646 O O . ARG A 1 84 ? 11.083 -5.984 13.699 1.00 90.62 84 ARG A O 1
ATOM 653 N N . ILE A 1 85 ? 9.207 -5.024 12.947 1.00 89.81 85 ILE A N 1
ATOM 654 C CA . ILE A 1 85 ? 9.758 -4.708 11.622 1.00 89.81 85 ILE A CA 1
ATOM 655 C C . ILE A 1 85 ? 10.860 -3.651 11.749 1.00 89.81 85 ILE A C 1
ATOM 657 O O . ILE A 1 85 ? 11.869 -3.742 11.050 1.00 89.81 85 ILE A O 1
ATOM 661 N N . GLU A 1 86 ? 10.707 -2.683 12.655 1.00 88.56 86 GLU A N 1
ATOM 662 C CA . GLU A 1 86 ? 11.741 -1.682 12.943 1.00 88.56 86 GLU A CA 1
ATOM 663 C C . GLU A 1 86 ? 12.997 -2.312 13.572 1.00 88.56 86 GLU A C 1
ATOM 665 O O . GLU A 1 86 ? 14.107 -1.982 13.152 1.00 88.56 86 GLU A O 1
ATOM 670 N N . GLU A 1 87 ? 12.838 -3.268 14.498 1.00 90.69 87 GLU A N 1
ATOM 671 C CA . GLU A 1 87 ? 13.947 -4.046 15.080 1.00 90.69 87 GLU A CA 1
ATOM 672 C C . GLU A 1 87 ? 14.750 -4.781 13.992 1.00 90.69 87 GLU A C 1
ATOM 674 O O . GLU A 1 87 ? 15.962 -4.592 13.879 1.00 90.69 87 GLU A O 1
ATOM 679 N N . PHE A 1 88 ? 14.080 -5.544 13.122 1.00 90.62 88 PHE A N 1
ATOM 680 C CA . PHE A 1 88 ? 14.744 -6.247 12.015 1.00 90.62 88 PHE A CA 1
ATOM 681 C C . PHE A 1 88 ? 15.379 -5.282 11.006 1.00 90.62 88 PHE A C 1
ATOM 683 O O . PHE A 1 88 ? 16.448 -5.548 10.461 1.00 90.62 88 PHE A O 1
ATOM 690 N N . SER A 1 89 ? 14.755 -4.126 10.775 1.00 85.56 89 SER A N 1
ATOM 691 C CA . SER A 1 89 ? 15.308 -3.096 9.889 1.00 85.56 89 SER A CA 1
ATOM 692 C C . SER A 1 89 ? 16.626 -2.528 10.427 1.00 85.56 89 SER A C 1
ATOM 694 O O . SER A 1 89 ? 17.528 -2.236 9.641 1.00 85.56 89 SER A O 1
ATOM 696 N N . ALA A 1 90 ? 16.776 -2.409 11.751 1.00 89.19 90 ALA A N 1
ATOM 697 C CA . ALA A 1 90 ? 18.025 -1.978 12.381 1.00 89.19 90 ALA A CA 1
ATOM 698 C C . ALA A 1 90 ? 19.154 -3.019 12.234 1.00 89.19 90 ALA A C 1
ATOM 700 O O . ALA A 1 90 ? 20.330 -2.657 12.151 1.00 89.19 90 ALA A O 1
ATOM 701 N N . GLU A 1 91 ? 18.812 -4.306 12.158 1.00 91.06 91 GLU A N 1
ATOM 702 C CA . GLU A 1 91 ? 19.764 -5.411 11.981 1.00 91.06 91 GLU A CA 1
ATOM 703 C C . GLU A 1 91 ? 20.051 -5.756 10.513 1.00 91.06 91 GLU A C 1
ATOM 705 O O . GLU A 1 91 ? 20.998 -6.497 10.225 1.00 91.06 91 GLU A O 1
ATOM 710 N N . TRP A 1 92 ? 19.300 -5.167 9.579 1.00 88.69 92 TRP A N 1
ATOM 711 C CA . TRP A 1 92 ? 19.343 -5.480 8.151 1.00 88.69 92 TRP A CA 1
ATOM 712 C C . TRP A 1 92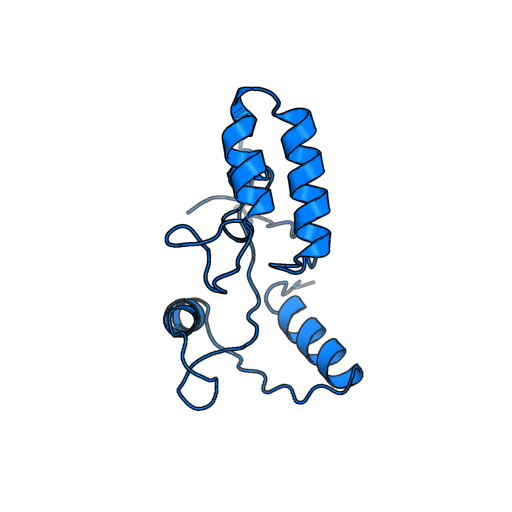 ? 20.751 -5.455 7.552 1.00 88.69 92 TRP A C 1
ATOM 714 O O . TRP A 1 92 ? 21.112 -6.334 6.776 1.00 88.69 92 TRP A O 1
ATOM 724 N N . VAL A 1 93 ? 21.575 -4.466 7.920 1.00 90.56 93 VAL A N 1
ATOM 725 C CA . VAL A 1 93 ? 22.949 -4.329 7.396 1.00 90.56 93 VAL A CA 1
ATOM 726 C C . VAL A 1 93 ? 23.828 -5.524 7.785 1.00 90.56 93 VAL A C 1
ATOM 728 O O . VAL A 1 93 ? 24.766 -5.855 7.066 1.00 90.56 93 VAL A O 1
ATOM 731 N N . ARG A 1 94 ? 23.530 -6.183 8.911 1.00 93.25 94 ARG A N 1
ATOM 732 C CA . ARG A 1 94 ? 24.287 -7.338 9.409 1.00 93.25 94 ARG A CA 1
ATOM 733 C C . ARG A 1 94 ? 23.752 -8.657 8.862 1.00 93.25 94 ARG A C 1
ATOM 735 O O . ARG A 1 94 ? 24.546 -9.549 8.587 1.00 93.25 94 ARG A O 1
ATOM 742 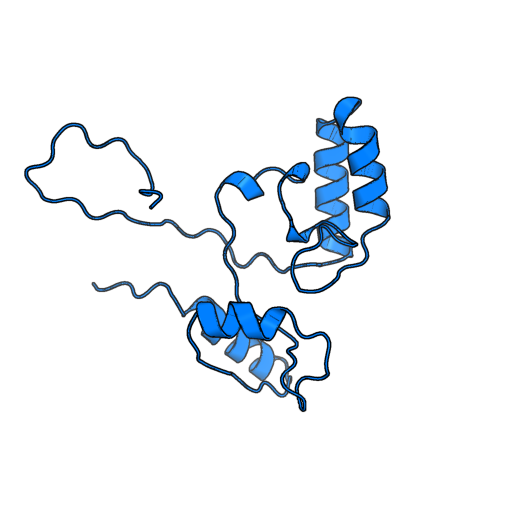N N . THR A 1 95 ? 22.431 -8.799 8.746 1.00 92.94 95 THR A N 1
ATOM 743 C CA . THR A 1 95 ? 21.781 -10.081 8.412 1.00 92.94 95 THR A CA 1
ATOM 744 C C . THR A 1 95 ? 20.619 -9.915 7.417 1.00 92.94 95 THR A C 1
ATOM 746 O O . THR A 1 95 ? 19.474 -10.250 7.724 1.00 92.94 95 THR A O 1
ATOM 749 N N . PRO A 1 96 ? 20.879 -9.414 6.195 1.00 89.38 96 PRO A N 1
ATOM 750 C CA . PRO A 1 96 ? 19.822 -8.990 5.275 1.00 89.38 96 PRO A CA 1
ATOM 751 C C . PRO A 1 96 ? 18.858 -10.120 4.880 1.00 89.38 96 PRO A C 1
ATOM 753 O O . PRO A 1 96 ? 17.649 -9.901 4.852 1.00 89.38 96 PRO A O 1
ATOM 756 N N . ASP A 1 97 ? 19.353 -11.336 4.635 1.00 89.62 97 ASP A N 1
ATOM 757 C CA . ASP A 1 97 ? 18.508 -12.459 4.198 1.00 89.62 97 ASP A CA 1
ATOM 758 C C . ASP A 1 97 ? 17.565 -12.956 5.302 1.00 89.62 97 ASP A C 1
ATOM 760 O O . ASP A 1 97 ? 16.386 -13.216 5.051 1.00 89.62 97 ASP A O 1
ATOM 764 N N . GLN A 1 98 ? 18.069 -13.050 6.536 1.00 93.00 98 GLN A N 1
ATOM 765 C CA . GLN A 1 98 ? 17.268 -13.444 7.695 1.00 93.00 98 GLN A CA 1
ATOM 766 C C . GLN A 1 98 ? 16.224 -12.367 8.010 1.00 93.00 98 GLN A C 1
ATOM 768 O O . GLN A 1 98 ? 15.033 -12.667 8.101 1.00 93.00 98 GLN A O 1
ATOM 773 N N . CYS A 1 99 ? 16.651 -11.099 8.054 1.00 92.06 99 CYS A N 1
ATOM 774 C CA . CYS A 1 99 ? 15.759 -9.963 8.267 1.00 92.06 99 CYS A CA 1
ATOM 775 C C . CYS A 1 99 ? 14.664 -9.893 7.193 1.00 92.06 99 CYS A C 1
ATOM 777 O O . CYS A 1 99 ? 13.512 -9.621 7.515 1.00 92.06 99 CYS A O 1
ATOM 779 N N . ALA A 1 100 ? 14.974 -10.181 5.924 1.00 90.94 100 ALA A N 1
ATOM 780 C CA . ALA A 1 100 ? 13.976 -10.201 4.856 1.00 90.94 100 ALA A CA 1
ATOM 781 C C . ALA A 1 100 ? 12.855 -11.213 5.119 1.00 90.94 100 ALA A C 1
ATOM 783 O O . ALA A 1 100 ? 11.680 -10.885 4.943 1.00 90.94 100 ALA A O 1
ATOM 784 N N . GLN A 1 101 ? 13.203 -12.422 5.561 1.00 91.50 101 GLN A N 1
ATOM 785 C CA . GLN A 1 101 ? 12.217 -13.449 5.885 1.00 91.50 101 GLN A CA 1
ATOM 786 C C . GLN A 1 101 ? 11.404 -13.080 7.126 1.00 91.50 101 GLN A C 1
ATOM 788 O O . GLN A 1 101 ? 10.182 -13.231 7.122 1.00 91.50 101 GLN A O 1
ATOM 793 N N . ASP A 1 102 ? 12.060 -12.579 8.170 1.00 92.88 102 ASP A N 1
ATOM 794 C CA . ASP A 1 102 ? 11.396 -12.234 9.426 1.00 92.88 102 ASP A CA 1
ATOM 795 C C . ASP A 1 102 ? 10.459 -11.032 9.258 1.00 92.88 102 ASP A C 1
ATOM 797 O O . ASP A 1 102 ? 9.321 -11.078 9.728 1.00 92.88 102 ASP A O 1
ATOM 801 N N . ILE A 1 103 ? 10.857 -10.017 8.481 1.00 91.19 103 ILE A N 1
ATOM 802 C CA . ILE A 1 103 ? 9.987 -8.891 8.115 1.00 91.19 103 ILE A CA 1
ATOM 803 C C . ILE A 1 103 ? 8.775 -9.379 7.321 1.00 91.19 103 ILE A C 1
ATOM 805 O O . ILE A 1 103 ? 7.656 -8.953 7.600 1.00 91.19 103 ILE A O 1
ATOM 809 N N . GLN A 1 104 ? 8.961 -10.276 6.347 1.00 89.31 104 GLN A N 1
ATOM 810 C CA . GLN A 1 104 ? 7.837 -10.821 5.584 1.00 89.31 104 GLN A CA 1
ATOM 811 C C . GLN A 1 104 ? 6.871 -11.592 6.487 1.00 89.31 104 GLN A C 1
ATOM 813 O O . GLN A 1 104 ? 5.670 -11.335 6.434 1.00 89.31 104 GLN A O 1
ATOM 818 N N . ARG A 1 105 ? 7.368 -12.489 7.350 1.00 92.12 105 ARG A N 1
ATOM 819 C CA . ARG A 1 105 ? 6.522 -13.235 8.299 1.00 92.12 105 ARG A CA 1
ATOM 820 C C . ARG A 1 105 ? 5.780 -12.296 9.245 1.00 92.12 105 ARG A C 1
ATOM 822 O O . ARG A 1 105 ? 4.577 -12.454 9.430 1.00 92.12 105 ARG A O 1
ATOM 829 N N . GLN A 1 106 ? 6.465 -11.295 9.790 1.00 92.19 106 GLN A N 1
ATOM 830 C CA . GLN A 1 106 ? 5.847 -10.312 10.674 1.00 92.19 106 GLN A CA 1
ATOM 831 C C . GLN A 1 106 ? 4.779 -9.483 9.947 1.00 92.19 106 GLN A C 1
ATOM 833 O O . GLN A 1 106 ? 3.709 -9.250 10.500 1.00 92.19 106 GLN A O 1
ATOM 838 N N . ALA A 1 107 ? 5.010 -9.105 8.687 1.00 89.50 107 ALA A N 1
ATOM 839 C CA . ALA A 1 107 ? 4.026 -8.392 7.879 1.00 89.50 107 ALA A CA 1
ATOM 840 C C . ALA A 1 107 ? 2.745 -9.211 7.633 1.00 89.50 107 ALA A C 1
ATOM 842 O O . ALA A 1 107 ? 1.665 -8.629 7.554 1.00 89.50 107 ALA A O 1
ATOM 843 N N . PHE A 1 108 ? 2.836 -10.544 7.552 1.00 89.19 108 PHE A N 1
ATOM 844 C CA . PHE A 1 108 ? 1.657 -11.418 7.489 1.00 89.19 108 PHE A CA 1
ATOM 845 C C . PHE A 1 108 ? 0.884 -11.486 8.811 1.00 89.19 108 PHE A C 1
ATOM 847 O O . PHE A 1 108 ? -0.325 -11.692 8.780 1.00 89.19 108 PHE A O 1
ATOM 854 N N . THR A 1 109 ? 1.553 -11.290 9.949 1.00 90.81 109 THR A N 1
ATOM 855 C CA . THR A 1 109 ? 0.907 -11.224 11.268 1.00 90.81 109 THR A CA 1
ATOM 856 C C . THR A 1 109 ? 0.233 -9.872 11.493 1.00 90.81 109 THR A C 1
ATOM 858 O O . THR A 1 109 ? -0.936 -9.821 11.863 1.00 90.81 109 THR A O 1
ATOM 861 N N . ASP A 1 110 ? 0.953 -8.776 11.244 1.00 87.81 110 ASP A N 1
ATOM 862 C CA . ASP A 1 110 ? 0.464 -7.418 11.520 1.00 87.81 110 ASP A CA 1
ATOM 863 C C . ASP A 1 110 ? -0.523 -6.918 10.454 1.00 87.81 110 ASP A C 1
ATOM 865 O O . ASP A 1 110 ? -1.284 -5.984 10.701 1.00 87.81 110 ASP A O 1
ATOM 869 N N . MET A 1 111 ? -0.495 -7.523 9.260 1.00 86.62 111 MET A N 1
ATOM 870 C CA . MET A 1 111 ? -1.324 -7.188 8.097 1.00 86.62 111 MET A CA 1
ATOM 871 C C . MET A 1 111 ? -1.477 -5.671 7.845 1.00 86.62 111 MET A C 1
ATOM 873 O O . MET A 1 111 ? -2.598 -5.184 7.675 1.00 86.62 111 MET A O 1
ATOM 877 N N . PRO A 1 112 ? -0.378 -4.889 7.758 1.00 85.12 112 PRO A N 1
ATOM 878 C CA . PRO A 1 112 ? -0.470 -3.443 7.539 1.00 85.12 112 PRO A CA 1
ATOM 879 C C . PRO A 1 112 ? -1.049 -3.093 6.157 1.00 85.12 112 PRO A C 1
ATOM 881 O O . PRO A 1 112 ? -1.546 -1.990 5.938 1.00 85.12 112 PRO A O 1
ATOM 884 N N . HIS A 1 113 ? -0.993 -4.033 5.211 1.00 86.69 113 HIS A N 1
ATOM 885 C CA . HIS A 1 113 ? -1.692 -3.980 3.934 1.00 86.69 113 HIS A CA 1
ATOM 886 C C . HIS A 1 113 ? -2.024 -5.401 3.461 1.00 86.69 113 HIS A C 1
ATOM 888 O O . HIS A 1 113 ? -1.401 -6.372 3.886 1.00 86.69 113 HIS A O 1
ATOM 894 N N . ILE A 1 114 ? -2.979 -5.517 2.535 1.00 86.94 114 ILE A N 1
ATOM 895 C CA . ILE A 1 114 ? -3.341 -6.790 1.900 1.00 86.94 114 ILE A CA 1
ATOM 896 C C . ILE A 1 114 ? -2.851 -6.767 0.455 1.00 86.94 114 ILE A C 1
ATOM 898 O O . ILE A 1 114 ? -3.282 -5.936 -0.349 1.00 86.94 114 ILE A O 1
ATOM 902 N N . ALA A 1 115 ? -1.944 -7.684 0.119 1.00 83.31 115 ALA A N 1
ATOM 903 C CA . ALA A 1 115 ? -1.452 -7.839 -1.242 1.00 83.31 115 ALA A CA 1
ATOM 904 C C . ALA A 1 115 ? -2.539 -8.470 -2.128 1.00 83.31 115 ALA A C 1
ATOM 906 O O . ALA A 1 115 ? -2.876 -9.640 -1.982 1.00 83.31 115 ALA A O 1
ATOM 907 N N . LEU A 1 116 ? -3.080 -7.688 -3.067 1.00 83.81 116 LEU A N 1
ATOM 908 C CA . LEU A 1 116 ? -4.105 -8.157 -4.012 1.00 83.81 116 LEU A CA 1
ATOM 909 C C . LEU A 1 116 ? -3.517 -8.825 -5.267 1.00 83.81 116 LEU A C 1
ATOM 911 O O . LEU A 1 116 ? -4.255 -9.417 -6.050 1.00 83.81 116 LEU A O 1
ATOM 915 N N . GLY A 1 117 ? -2.202 -8.716 -5.475 1.00 82.50 117 GLY A N 1
ATOM 916 C CA . GLY A 1 117 ? -1.484 -9.308 -6.605 1.00 82.50 117 GLY A CA 1
ATOM 917 C C . GLY A 1 117 ? -0.640 -8.305 -7.392 1.00 82.50 117 GLY A C 1
ATOM 918 O O . GLY A 1 117 ? -0.562 -7.120 -7.066 1.00 82.50 117 GLY A O 1
ATOM 919 N N . GLY A 1 118 ? 0.014 -8.805 -8.441 1.00 81.00 118 GLY A N 1
ATOM 920 C CA . GLY A 1 118 ? 0.833 -8.010 -9.353 1.00 81.00 118 GLY A CA 1
ATOM 921 C C . GLY A 1 118 ? 0.052 -7.541 -10.578 1.00 81.00 118 GLY A C 1
ATOM 922 O O . GLY A 1 118 ? -0.797 -8.258 -11.106 1.00 81.00 118 GLY A O 1
ATOM 923 N N . ILE A 1 119 ? 0.377 -6.344 -11.066 1.00 77.81 119 ILE A N 1
ATOM 924 C CA . ILE A 1 119 ? -0.157 -5.809 -12.320 1.00 77.81 119 ILE A CA 1
ATOM 925 C C . ILE A 1 119 ? 0.965 -5.631 -13.343 1.00 77.81 119 ILE A C 1
ATOM 927 O O . ILE A 1 119 ? 1.961 -4.954 -13.089 1.00 77.81 119 ILE A O 1
ATOM 931 N N . ALA A 1 120 ? 0.791 -6.206 -14.532 1.00 77.69 120 ALA A N 1
ATOM 932 C CA . ALA A 1 120 ? 1.607 -5.843 -15.682 1.00 77.69 120 ALA A CA 1
ATOM 933 C C . ALA A 1 120 ? 1.093 -4.510 -16.241 1.00 77.69 120 ALA A C 1
ATOM 935 O O . ALA A 1 120 ? -0.103 -4.361 -16.500 1.00 77.69 120 ALA A O 1
ATOM 936 N N . ARG A 1 121 ? 1.991 -3.538 -16.419 1.00 75.69 121 ARG A N 1
ATOM 937 C CA . ARG A 1 121 ? 1.681 -2.248 -17.046 1.00 75.69 121 ARG A CA 1
ATOM 938 C C . ARG A 1 121 ? 2.127 -2.298 -18.506 1.00 75.69 121 ARG A C 1
ATOM 940 O O . ARG A 1 121 ? 3.319 -2.133 -18.756 1.00 75.69 121 ARG A O 1
ATOM 947 N N . PRO A 1 122 ? 1.222 -2.584 -19.458 1.00 77.19 122 PRO A N 1
ATOM 948 C CA . PRO A 1 122 ? 1.581 -2.554 -20.864 1.00 77.19 122 PRO A CA 1
ATOM 949 C C . PRO A 1 122 ? 1.838 -1.107 -21.291 1.00 77.19 122 PRO A C 1
ATOM 951 O O . PRO A 1 122 ? 1.032 -0.222 -21.002 1.00 77.19 122 PRO A O 1
ATOM 954 N N . THR A 1 123 ? 2.932 -0.887 -22.012 1.00 80.75 123 THR A N 1
ATOM 955 C CA . THR A 1 123 ? 3.205 0.382 -22.689 1.00 80.75 123 THR A CA 1
ATOM 956 C C . THR A 1 123 ? 2.873 0.213 -24.168 1.00 80.75 123 THR A C 1
ATOM 958 O O . THR A 1 123 ? 3.277 -0.773 -24.784 1.00 80.75 123 THR A O 1
ATOM 961 N N . ALA A 1 124 ? 2.108 1.146 -24.734 1.00 84.50 124 ALA A N 1
ATOM 962 C CA . ALA A 1 124 ? 1.824 1.170 -26.164 1.00 84.50 124 ALA A CA 1
ATOM 963 C C . ALA A 1 124 ? 2.805 2.115 -26.861 1.00 84.50 124 ALA A C 1
ATOM 965 O O . ALA A 1 124 ? 2.968 3.259 -26.440 1.00 84.50 124 ALA A O 1
ATOM 966 N N . TYR A 1 125 ? 3.419 1.636 -27.938 1.00 85.00 125 TYR A N 1
ATOM 967 C CA . TYR A 1 125 ? 4.333 2.402 -28.777 1.00 85.00 125 TYR A CA 1
ATOM 968 C C . TYR A 1 125 ? 3.747 2.515 -30.184 1.00 85.00 125 TYR A C 1
ATOM 970 O O . TYR A 1 125 ? 2.950 1.670 -30.604 1.00 85.00 125 TYR A O 1
ATOM 978 N N . ARG A 1 126 ? 4.128 3.565 -30.918 1.00 88.44 126 ARG A N 1
ATOM 979 C CA . ARG A 1 126 ? 3.871 3.613 -32.360 1.00 88.44 126 ARG A CA 1
ATOM 980 C C . ARG A 1 126 ? 4.630 2.481 -33.053 1.00 88.44 126 ARG A C 1
ATOM 982 O O . ARG A 1 126 ? 5.712 2.103 -32.616 1.00 88.44 126 ARG A O 1
ATOM 989 N N . ALA A 1 127 ? 4.060 1.970 -34.141 1.00 88.19 127 ALA A N 1
ATOM 990 C CA . ALA A 1 127 ? 4.615 0.833 -34.874 1.00 88.19 127 ALA A CA 1
ATOM 991 C C . ALA A 1 127 ? 5.961 1.129 -35.564 1.00 88.19 127 ALA A C 1
ATOM 993 O O . ALA A 1 127 ? 6.674 0.198 -35.913 1.00 88.19 127 ALA A O 1
ATOM 994 N N . ASP A 1 128 ? 6.297 2.404 -35.768 1.00 93.50 128 ASP A N 1
ATOM 995 C CA . ASP A 1 128 ? 7.529 2.861 -36.416 1.00 93.50 128 ASP A CA 1
ATOM 996 C C . ASP A 1 128 ? 8.686 3.123 -35.438 1.00 93.50 128 ASP A C 1
ATOM 998 O O . ASP A 1 128 ? 9.781 3.485 -35.864 1.00 93.50 128 ASP A O 1
ATOM 1002 N N . LEU A 1 129 ? 8.469 2.934 -34.132 1.00 89.31 129 LEU A N 1
ATOM 1003 C CA . LEU A 1 129 ? 9.523 3.043 -33.127 1.00 89.31 129 LEU A CA 1
ATOM 1004 C C . LEU A 1 129 ? 10.333 1.743 -33.063 1.00 89.31 129 LEU A C 1
ATOM 1006 O O . LEU A 1 129 ? 9.818 0.696 -32.668 1.00 89.31 129 LEU A O 1
ATOM 1010 N N . ALA A 1 130 ? 11.614 1.832 -33.412 1.00 86.38 130 ALA A N 1
ATOM 1011 C CA . ALA A 1 130 ? 12.588 0.761 -33.232 1.00 86.38 130 ALA A CA 1
ATOM 1012 C C . ALA A 1 130 ? 13.327 0.899 -31.887 1.00 86.38 130 ALA A C 1
ATOM 1014 O O . ALA A 1 130 ? 13.327 1.965 -31.275 1.00 86.38 130 ALA A O 1
ATOM 1015 N N . GLU A 1 131 ? 13.949 -0.195 -31.432 1.00 86.75 131 GLU A N 1
ATOM 1016 C CA . GLU A 1 131 ? 14.858 -0.225 -30.267 1.00 86.75 131 GLU A CA 1
ATOM 1017 C C . GLU A 1 131 ? 14.249 0.247 -28.936 1.00 86.75 131 GLU A C 1
ATOM 1019 O O . GLU A 1 131 ? 14.939 0.688 -28.016 1.00 86.75 131 GLU A O 1
ATOM 1024 N N . VAL A 1 132 ? 12.932 0.108 -28.792 1.00 83.19 132 VAL A N 1
ATOM 1025 C CA . VAL A 1 132 ? 12.253 0.400 -27.532 1.00 83.19 132 VAL A CA 1
ATOM 1026 C C . VAL A 1 132 ? 12.668 -0.623 -26.475 1.00 83.19 132 VAL A C 1
ATOM 1028 O O . VAL A 1 132 ? 12.386 -1.817 -26.600 1.00 83.19 132 VAL A O 1
ATOM 1031 N N . MET A 1 133 ? 13.304 -0.150 -25.402 1.00 81.06 133 MET A N 1
ATOM 1032 C CA . MET A 1 133 ? 13.678 -1.014 -24.286 1.00 81.06 133 MET A CA 1
ATOM 1033 C C . MET A 1 133 ? 12.439 -1.630 -23.613 1.00 81.06 133 MET A C 1
ATOM 1035 O O . MET A 1 133 ? 11.461 -0.917 -23.357 1.00 81.06 133 MET A O 1
ATOM 1039 N N . PRO A 1 134 ? 12.481 -2.925 -23.248 1.00 73.06 134 PRO A N 1
ATOM 1040 C CA . PRO A 1 134 ? 11.419 -3.553 -22.477 1.00 73.06 134 PRO A CA 1
ATOM 1041 C C . PRO A 1 134 ? 11.218 -2.846 -21.133 1.00 73.06 134 PRO A C 1
ATOM 1043 O O . PRO A 1 134 ? 12.144 -2.736 -20.331 1.00 73.06 134 PRO A O 1
ATOM 1046 N N . GLY A 1 135 ? 9.995 -2.395 -20.857 1.00 69.56 135 GLY A N 1
ATOM 1047 C CA . GLY A 1 135 ? 9.676 -1.784 -19.573 1.00 69.56 135 GLY A CA 1
ATOM 1048 C C . GLY A 1 135 ? 8.371 -0.999 -19.552 1.00 69.56 135 GLY A C 1
ATOM 1049 O O . GLY A 1 135 ? 7.744 -0.716 -20.574 1.00 69.56 135 GLY A O 1
ATOM 1050 N N . CYS A 1 136 ? 7.961 -0.634 -18.339 1.00 65.75 136 CYS A N 1
ATOM 1051 C CA . CYS A 1 136 ? 6.968 0.415 -18.150 1.00 65.75 136 CYS A CA 1
ATOM 1052 C C . CYS A 1 136 ? 7.683 1.750 -18.331 1.00 65.75 136 CYS A C 1
ATOM 1054 O O . CYS A 1 136 ? 8.660 2.009 -17.627 1.00 65.75 136 CYS A O 1
ATOM 1056 N N . ALA A 1 137 ? 7.190 2.603 -19.223 1.00 66.62 137 ALA A N 1
ATOM 1057 C CA . ALA A 1 137 ? 7.672 3.971 -19.261 1.00 66.62 137 ALA A CA 1
ATOM 1058 C C . ALA A 1 137 ? 7.296 4.673 -17.941 1.00 66.62 137 ALA A C 1
ATOM 1060 O O . ALA A 1 137 ? 6.149 4.599 -17.490 1.00 66.62 137 ALA A O 1
ATOM 1061 N N . VAL A 1 138 ? 8.289 5.263 -17.283 1.00 60.31 138 VAL A N 1
ATOM 1062 C CA . VAL A 1 138 ? 8.134 6.065 -16.066 1.00 60.31 138 VAL A CA 1
ATOM 1063 C C . VAL A 1 138 ? 8.173 7.526 -16.496 1.00 60.31 138 VAL A C 1
ATOM 1065 O O . VAL A 1 138 ? 9.216 8.006 -16.928 1.00 60.31 138 VAL A O 1
ATOM 1068 N N . PHE A 1 139 ? 7.019 8.187 -16.450 1.0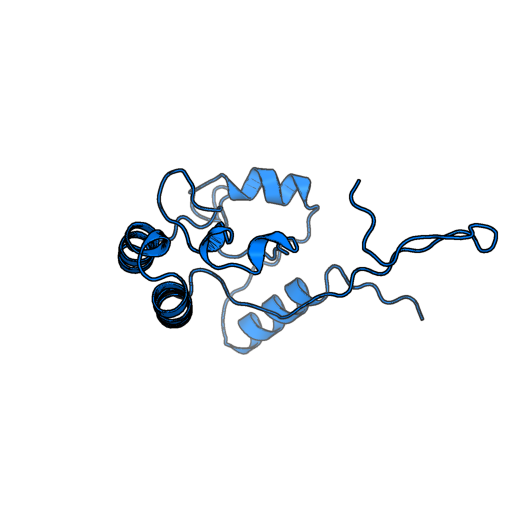0 52.06 139 PHE A N 1
ATOM 1069 C CA . PHE A 1 139 ? 6.864 9.623 -16.679 1.00 52.06 139 PHE A CA 1
ATOM 1070 C C . PHE A 1 139 ? 6.381 10.275 -15.387 1.00 52.06 139 PHE A C 1
ATOM 1072 O O . PHE A 1 139 ? 5.570 9.617 -14.686 1.00 52.06 139 PHE A O 1
#

Foldseek 3Di:
DDPPPPPVLLVVVQVVCVVVPDDDDDDDDDPVLVVVLLVDPDPVVVSHDDDDDDDDDPQCPFLLSNQLLDADPSHDRQRFDHVVLVVLNVCCVPPVVVSRVSSVVSCVVSVSDDDPDDDDDDDDDPPPDPPDDDDDDDD

Radius of gyration: 18.31 Å; Cα contacts (8 Å, |Δi|>4): 99; chains: 1; bounding box: 46×28×53 Å

Mean predicted aligned error: 7.36 Å

Secondary structure (DSSP, 8-state):
-----SSHHHHHHHHHHHHTT---------HHHHHHHTT--S-GGGT--S-------GGGGSGGG-GGG--GGGPPTT----HHHHHHHHHTTT-HHHHHHHHHHHHHHH-SS--------PPP--TT--SPPSS----

pLDDT: mean 83.32, std 12.14, range [33.62, 96.25]

Sequence (139 aa):
MKRRTFPASAIAATMILQQAGFNVDYVATDRRTVGQRRTSKDPAVKGGWHLYNNFTDGMARAPMTHAHLWAGANAAPGWPKTPRIEEFSAEWVRTPDQCAQDIQRQAFTDMPHIALGGIARPTAYRADLAEVMPGCAVF